Protein AF-A0A8T6HIR9-F1 (afdb_monomer)

Foldseek 3Di:
DDKAKEAFAADAEPVRFFWWKWKFFQFDPQPDTDDTDDTGGHPDMDIGDDPPGGQWMKMWTDNYPPDDIQIDIGGQDPVSYDYPVPDDSVPHDPPPPPPD

Solvent-accessible surface area (backbone atoms only — not comparable to full-atom values): 5906 Å² total; per-residue (Å²): 135,70,59,36,37,40,40,37,49,68,46,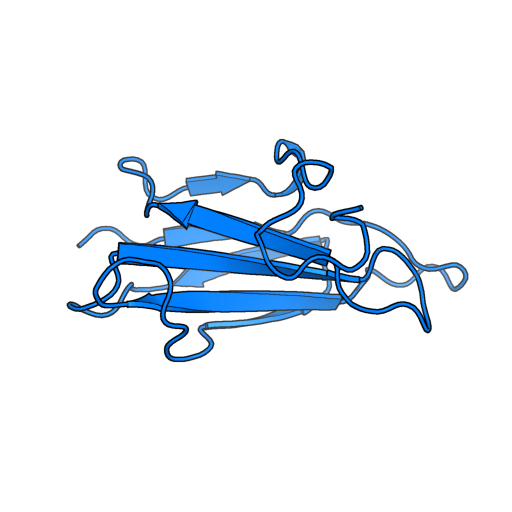67,38,100,84,74,42,52,28,50,35,37,32,27,32,9,24,81,89,50,82,44,76,54,64,73,81,41,81,49,48,25,70,39,76,50,77,42,77,71,58,94,60,49,49,20,36,36,41,34,38,39,89,48,88,93,55,73,66,47,50,46,79,42,68,64,51,94,84,22,64,45,61,56,74,81,58,76,65,87,56,57,45,102,80,37,94,77,64,121

Secondary structure (DSSP, 8-state):
---EEEEE---B-TTS-BPEEEEEEEETTTTEEEEEEEEEESSEEEEEPPPTTEEEEEEEE-SSTTSPPEEEEEEPPTTSEEEGGG--TTS--TT-TT--

Mean predicted aligned error: 6.36 Å

pLDDT: mean 84.79, std 15.43, range [37.91, 97.31]

Nearest PDB structures (foldseek):
  4y5x-assembly1_C  TM=5.550E-01  e=4.182E+00  Homo sapiens
  3dy5-assembly2_C  TM=3.989E-01  e=1.990E+00  Plexaura homomalla
  4y5x-assembly2_F  TM=5.194E-01  e=4.427E+00  Homo sapiens
  8v2b-assembly1_C  TM=5.086E-01  e=6.992E+00  Mus musculus

Structure (mmCIF, N/CA/C/O backbone):
data_AF-A0A8T6HIR9-F1
#
_entry.id   AF-A0A8T6HIR9-F1
#
loop_
_atom_site.group_PDB
_atom_site.id
_atom_site.type_symbol
_atom_site.label_atom_id
_atom_site.label_alt_id
_atom_site.label_comp_id
_atom_site.label_asym_id
_atom_site.label_entity_id
_atom_site.label_seq_id
_atom_site.pdbx_PDB_ins_code
_atom_site.Cartn_x
_atom_site.Cartn_y
_atom_site.Cartn_z
_atom_site.occupancy
_atom_site.B_iso_or_equiv
_atom_site.auth_seq_id
_atom_site.auth_comp_id
_atom_site.auth_asym_id
_atom_site.auth_atom_id
_atom_site.pdbx_PDB_model_num
ATOM 1 N N . MET A 1 1 ? -10.599 11.058 11.518 1.00 59.88 1 MET A N 1
ATOM 2 C CA . MET A 1 1 ? -9.694 10.126 10.822 1.00 59.88 1 MET A CA 1
ATOM 3 C C . MET A 1 1 ? -8.677 10.943 10.053 1.00 59.88 1 MET A C 1
ATOM 5 O O . MET A 1 1 ? -9.049 11.982 9.522 1.00 59.88 1 MET A O 1
ATOM 9 N N . SER A 1 2 ? -7.408 10.544 10.086 1.00 79.44 2 SER A N 1
ATOM 10 C CA . SER A 1 2 ? -6.334 11.222 9.352 1.00 79.44 2 SER A CA 1
ATOM 11 C C . SER A 1 2 ? -6.273 10.681 7.923 1.00 79.44 2 SER A C 1
ATOM 13 O O . SER A 1 2 ? -6.540 9.500 7.711 1.00 79.44 2 SER A O 1
ATOM 15 N N . ILE A 1 3 ? -5.934 11.537 6.958 1.00 93.50 3 ILE A N 1
ATOM 16 C CA . ILE A 1 3 ? -5.688 11.133 5.567 1.00 93.50 3 ILE A CA 1
ATOM 17 C C . ILE A 1 3 ? -4.535 10.122 5.540 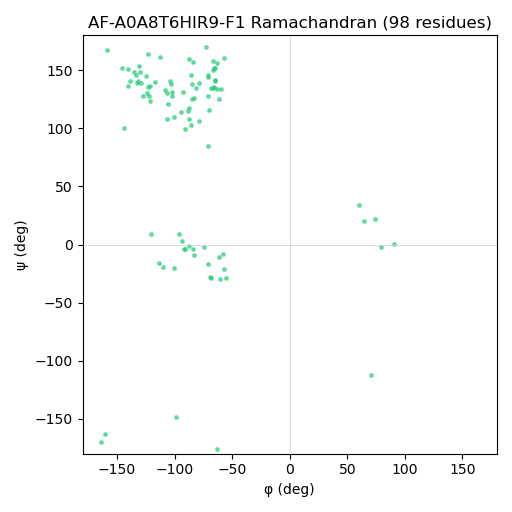1.00 93.50 3 ILE A C 1
ATOM 19 O O . ILE A 1 3 ? -3.502 10.349 6.172 1.00 93.50 3 ILE A O 1
ATOM 23 N N . LEU A 1 4 ? -4.710 9.024 4.803 1.00 95.94 4 LEU A N 1
ATOM 24 C CA . LEU A 1 4 ? -3.657 8.062 4.512 1.00 95.94 4 LEU A CA 1
ATOM 25 C C . LEU A 1 4 ? -2.917 8.486 3.243 1.00 95.94 4 LEU A C 1
ATOM 27 O O . LEU A 1 4 ? -3.473 8.447 2.147 1.00 95.94 4 LEU A O 1
ATOM 31 N N . LYS A 1 5 ? -1.642 8.829 3.382 1.00 97.31 5 LYS A N 1
ATOM 32 C CA . LYS A 1 5 ? -0.712 9.021 2.276 1.00 97.31 5 LYS A CA 1
ATOM 33 C C . LYS A 1 5 ? 0.043 7.724 1.991 1.00 97.31 5 LYS A C 1
ATOM 35 O O . LYS A 1 5 ? 0.624 7.123 2.893 1.00 97.31 5 LYS A O 1
ATOM 40 N N . VAL A 1 6 ? 0.086 7.327 0.722 1.00 96.25 6 VAL A N 1
ATOM 41 C CA . VAL A 1 6 ? 0.857 6.170 0.248 1.00 96.25 6 VAL A CA 1
ATOM 42 C C . VAL A 1 6 ? 1.850 6.619 -0.816 1.00 96.25 6 VAL A C 1
ATOM 44 O O . VAL A 1 6 ? 1.470 7.268 -1.794 1.00 96.25 6 VAL A O 1
ATOM 47 N N . VAL A 1 7 ? 3.119 6.264 -0.616 1.00 96.00 7 VAL A N 1
ATOM 48 C CA . VAL A 1 7 ? 4.203 6.437 -1.589 1.00 96.00 7 VAL A CA 1
ATOM 49 C C . VAL A 1 7 ? 4.441 5.094 -2.273 1.00 96.00 7 VAL A C 1
ATOM 51 O O . VAL A 1 7 ? 4.941 4.155 -1.648 1.00 96.00 7 VAL A O 1
ATOM 54 N N . TRP A 1 8 ? 4.071 5.003 -3.549 1.00 94.31 8 TRP A N 1
ATOM 55 C CA . TRP A 1 8 ? 4.180 3.808 -4.387 1.00 94.31 8 TRP A CA 1
ATOM 56 C C . TRP A 1 8 ? 5.557 3.756 -5.043 1.00 94.31 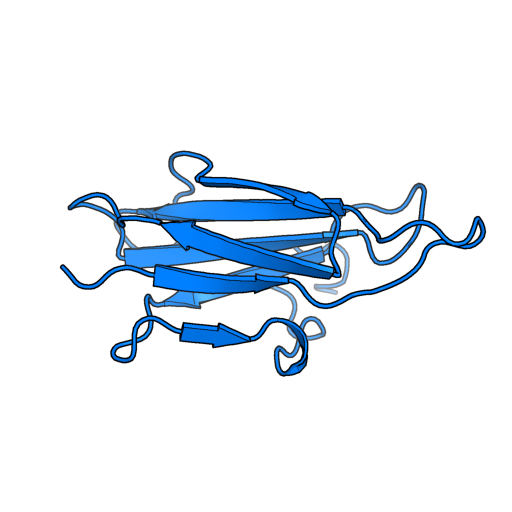8 TRP A C 1
ATOM 58 O O . TRP A 1 8 ? 5.864 4.532 -5.952 1.00 94.31 8 TRP A O 1
ATOM 68 N N . HIS A 1 9 ? 6.400 2.843 -4.575 1.00 91.44 9 HIS A N 1
ATOM 69 C CA . HIS A 1 9 ? 7.775 2.719 -5.010 1.00 91.44 9 HIS A CA 1
ATOM 70 C C . HIS A 1 9 ? 7.843 2.322 -6.485 1.00 91.44 9 HIS A C 1
ATOM 72 O O . HIS A 1 9 ? 7.041 1.533 -6.995 1.00 91.44 9 HIS A O 1
ATOM 78 N N . GLU A 1 10 ? 8.809 2.906 -7.186 1.00 89.62 10 GLU A N 1
ATOM 79 C CA . GLU A 1 10 ? 9.072 2.577 -8.574 1.00 89.62 10 GLU A CA 1
ATOM 80 C C . GLU A 1 10 ? 9.868 1.277 -8.661 1.00 89.62 10 GLU A C 1
ATOM 82 O O . GLU A 1 10 ? 11.070 1.247 -8.415 1.00 89.62 10 GLU A O 1
ATOM 87 N N . GLN A 1 11 ? 9.191 0.211 -9.072 1.00 84.50 11 GLN A N 1
ATOM 88 C CA . GLN A 1 11 ? 9.833 -0.978 -9.616 1.00 84.50 11 GLN A CA 1
ATOM 89 C C . GLN A 1 11 ? 9.545 -1.022 -11.111 1.00 84.50 11 GLN A C 1
ATOM 91 O O . GLN A 1 11 ? 8.407 -0.802 -11.519 1.00 84.50 11 GLN A O 1
ATOM 96 N N . THR A 1 12 ? 10.557 -1.263 -11.936 1.00 85.81 12 THR A N 1
ATOM 97 C CA . THR A 1 12 ? 10.436 -1.174 -13.394 1.00 85.81 12 THR A CA 1
ATOM 98 C C . THR A 1 12 ? 10.335 -2.560 -14.027 1.00 85.81 12 THR A C 1
ATOM 100 O O . THR A 1 12 ? 11.062 -3.468 -13.634 1.00 85.81 12 THR A O 1
ATOM 103 N N . SER A 1 13 ? 9.456 -2.720 -15.018 1.00 82.44 13 SER A N 1
ATOM 104 C CA . SER A 1 13 ? 9.380 -3.933 -15.838 1.00 82.44 13 SER A CA 1
ATOM 105 C C . SER A 1 13 ? 10.554 -4.032 -16.815 1.00 82.44 13 SER A C 1
ATOM 107 O O . SER A 1 13 ? 11.263 -3.049 -17.054 1.00 82.44 13 SER A O 1
ATOM 109 N N . ASP A 1 14 ? 10.702 -5.189 -17.463 1.00 81.00 14 ASP A N 1
ATOM 110 C CA . ASP A 1 14 ? 11.700 -5.422 -18.519 1.00 81.00 14 ASP A CA 1
ATOM 111 C C . ASP A 1 14 ? 11.582 -4.430 -19.695 1.00 81.00 14 ASP A C 1
ATOM 113 O O . ASP A 1 14 ? 12.543 -4.199 -20.429 1.00 81.00 14 ASP A O 1
ATOM 117 N N . PHE A 1 15 ? 10.414 -3.802 -19.862 1.00 80.81 15 PHE A N 1
ATOM 118 C CA . PHE A 1 15 ? 10.140 -2.796 -20.892 1.00 80.81 15 PHE A CA 1
ATOM 119 C C . PHE A 1 15 ? 10.306 -1.350 -20.397 1.00 80.81 15 PHE A C 1
ATOM 121 O O . PHE A 1 15 ? 9.935 -0.406 -21.099 1.00 80.81 15 PHE A O 1
ATOM 128 N N . GLY A 1 16 ? 10.848 -1.149 -19.193 1.00 83.44 16 GLY A N 1
ATOM 129 C CA . GLY A 1 16 ? 11.117 0.179 -18.641 1.00 83.44 16 GLY A CA 1
ATOM 130 C C . GLY A 1 16 ? 9.865 0.930 -18.179 1.00 83.44 16 GLY A C 1
ATOM 131 O O . GLY A 1 16 ? 9.883 2.156 -18.113 1.00 83.44 16 GLY A O 1
ATOM 132 N N . GLN A 1 17 ? 8.765 0.226 -17.894 1.00 84.62 17 GLN A N 1
ATOM 133 C CA . GLN A 1 17 ? 7.534 0.824 -17.366 1.00 84.62 17 GLN A CA 1
ATOM 134 C C . GLN A 1 17 ? 7.386 0.529 -15.866 1.00 84.62 17 GLN A C 1
ATOM 136 O O . GLN A 1 17 ? 7.654 -0.604 -15.467 1.00 84.62 17 GLN A O 1
ATOM 141 N N . PRO A 1 18 ? 6.910 1.470 -15.028 1.00 88.62 18 PRO A N 1
ATOM 142 C CA . PRO A 1 18 ? 6.677 1.182 -13.615 1.00 88.62 18 PRO A CA 1
ATOM 143 C C . PRO A 1 18 ? 5.608 0.099 -13.430 1.00 88.62 18 PRO A C 1
ATOM 145 O O . PRO A 1 18 ? 4.553 0.147 -14.068 1.00 88.62 18 PRO A O 1
ATOM 148 N N . MET A 1 19 ? 5.869 -0.875 -12.568 1.00 89.06 19 MET A N 1
ATOM 149 C CA . MET A 1 19 ? 4.997 -2.016 -12.301 1.00 89.06 19 MET A CA 1
ATOM 150 C C . MET A 1 19 ? 3.678 -1.584 -11.644 1.00 89.06 19 MET A C 1
ATOM 152 O O . MET A 1 19 ? 3.621 -0.532 -10.992 1.00 89.06 19 MET A O 1
ATOM 156 N N . PRO A 1 20 ? 2.591 -2.351 -11.852 1.00 91.56 20 PRO A N 1
ATOM 157 C CA . PRO A 1 20 ? 1.295 -2.035 -11.281 1.00 91.56 20 PRO A CA 1
ATOM 158 C C . PRO A 1 20 ? 1.266 -2.257 -9.767 1.00 91.56 20 PRO A C 1
ATOM 160 O O . PRO A 1 20 ? 1.835 -3.218 -9.246 1.00 91.56 20 PRO A O 1
ATOM 163 N N . TRP A 1 21 ? 0.528 -1.375 -9.101 1.00 93.88 21 TRP A N 1
ATOM 164 C CA . TRP A 1 21 ? 0.207 -1.421 -7.683 1.00 93.88 21 TRP A CA 1
ATOM 165 C C . TRP A 1 21 ? -1.300 -1.380 -7.484 1.00 93.88 21 TRP A C 1
ATOM 167 O O . TRP A 1 21 ? -2.026 -0.688 -8.205 1.00 93.88 21 TRP A O 1
ATOM 177 N N . PHE A 1 22 ? -1.760 -2.092 -6.461 1.00 95.12 22 PHE A N 1
ATOM 178 C CA . PHE A 1 22 ? -3.140 -2.035 -6.004 1.00 95.12 22 PHE A CA 1
ATOM 179 C C . PHE A 1 22 ? -3.195 -1.859 -4.493 1.00 95.12 22 PHE A C 1
ATOM 181 O O . PHE A 1 22 ? -2.419 -2.465 -3.758 1.00 95.12 22 PHE A O 1
ATOM 188 N N . GLY A 1 23 ? -4.136 -1.036 -4.044 1.00 96.31 23 GLY A N 1
ATOM 189 C CA . GLY A 1 23 ? -4.418 -0.803 -2.636 1.00 96.31 23 GLY A CA 1
ATOM 190 C C . GLY A 1 23 ? -5.896 -1.014 -2.351 1.00 96.31 23 GLY A C 1
ATOM 191 O O . GLY A 1 23 ? -6.748 -0.426 -3.023 1.00 96.31 23 GLY A O 1
ATOM 192 N N . SER A 1 24 ? -6.192 -1.841 -1.356 1.00 97.19 24 SER A N 1
ATOM 193 C CA . SER A 1 24 ? -7.546 -2.092 -0.862 1.00 97.19 24 SER A CA 1
ATOM 194 C C . SER A 1 24 ? -7.605 -1.950 0.649 1.00 97.19 24 SER A C 1
ATOM 196 O O . SER A 1 24 ? -6.628 -2.234 1.345 1.00 97.19 24 SER A O 1
ATOM 198 N N . TRP A 1 25 ? -8.750 -1.521 1.167 1.00 96.81 25 TRP A N 1
ATOM 199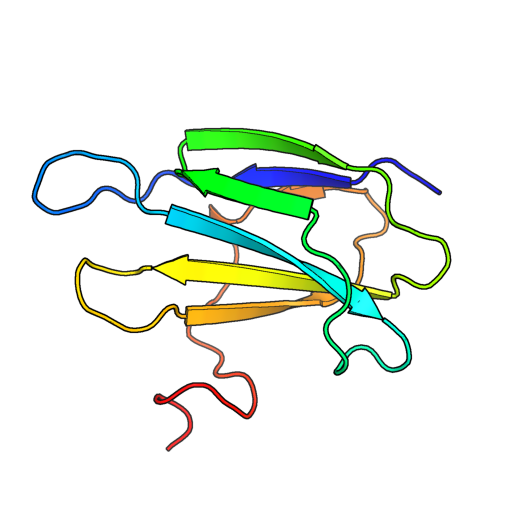 C CA . TRP A 1 25 ? -8.973 -1.470 2.606 1.00 96.81 25 TRP A CA 1
ATOM 200 C C . TRP A 1 25 ? -9.106 -2.881 3.176 1.00 96.81 25 TRP A C 1
ATOM 202 O O . TRP A 1 25 ? -9.655 -3.775 2.532 1.00 96.81 25 TRP A O 1
ATOM 212 N N . LEU A 1 26 ? -8.620 -3.070 4.397 1.00 95.81 26 LEU A N 1
ATOM 213 C CA . LEU A 1 26 ? -8.957 -4.218 5.229 1.00 95.81 26 LEU A CA 1
ATOM 214 C C . LEU A 1 26 ? -9.971 -3.756 6.269 1.00 95.81 26 LEU A C 1
ATOM 216 O O . LEU A 1 26 ? -9.770 -2.724 6.914 1.00 95.81 26 LEU A O 1
ATOM 220 N N . VAL A 1 27 ? -11.058 -4.505 6.409 1.00 93.94 27 VAL A N 1
ATOM 221 C CA . VAL A 1 27 ? -12.209 -4.169 7.255 1.00 93.94 27 VAL A CA 1
ATOM 222 C C . VAL A 1 27 ? -12.481 -5.279 8.268 1.00 93.94 27 VAL A C 1
ATOM 224 O O . VAL A 1 27 ? -11.995 -6.404 8.135 1.00 93.94 27 VAL A O 1
ATOM 227 N N . GLY A 1 28 ? -13.268 -4.968 9.298 1.00 87.88 28 GLY A N 1
ATOM 228 C CA . GLY A 1 28 ? -13.663 -5.943 10.314 1.00 87.88 28 GLY A CA 1
ATOM 229 C C . GLY A 1 28 ? -12.498 -6.354 11.215 1.00 87.88 28 GLY A C 1
ATOM 230 O O . GLY A 1 28 ? -12.024 -5.553 12.015 1.00 87.88 28 GLY A O 1
ATOM 231 N N . ASP A 1 29 ? -12.067 -7.610 11.113 1.00 84.62 29 ASP A N 1
ATOM 232 C CA . ASP A 1 29 ? -10.952 -8.177 11.884 1.00 84.62 29 ASP A CA 1
ATOM 233 C C . ASP A 1 29 ? -9.576 -7.983 11.226 1.00 84.62 29 ASP A C 1
ATOM 235 O O . ASP A 1 29 ? -8.561 -8.363 11.807 1.00 84.62 29 ASP A O 1
ATOM 239 N N . GLY A 1 30 ? -9.530 -7.355 10.048 1.00 81.44 30 GLY A N 1
ATOM 240 C CA . GLY A 1 30 ? -8.293 -7.101 9.314 1.00 81.44 30 GLY A CA 1
ATOM 241 C C . GLY A 1 30 ? -7.910 -8.205 8.332 1.00 81.44 30 GLY A C 1
ATOM 242 O O . GLY A 1 30 ? -6.910 -8.055 7.641 1.00 81.44 30 GLY A O 1
ATOM 243 N N . GLU A 1 31 ? -8.703 -9.271 8.206 1.00 81.88 31 GLU A N 1
ATOM 244 C CA . GLU A 1 31 ? -8.491 -10.308 7.183 1.00 81.88 31 GLU A CA 1
ATOM 245 C C . GLU A 1 31 ? -9.433 -10.139 5.982 1.00 81.88 31 GLU A C 1
ATOM 247 O O . GLU A 1 31 ? -9.155 -10.624 4.878 1.00 81.88 31 GLU A O 1
ATOM 252 N N . THR A 1 32 ? -10.540 -9.416 6.181 1.00 92.31 32 THR A N 1
ATOM 253 C CA . THR A 1 32 ? -11.545 -9.168 5.146 1.00 92.31 32 THR A CA 1
ATOM 254 C C . THR A 1 32 ? -11.152 -7.978 4.285 1.00 92.31 32 THR A C 1
ATOM 256 O O . THR A 1 32 ? -10.953 -6.867 4.770 1.00 92.31 32 THR A O 1
ATOM 259 N N . GLU A 1 33 ? -11.091 -8.205 2.980 1.00 93.12 33 GLU A N 1
ATOM 260 C CA . GLU A 1 33 ? -10.831 -7.155 2.007 1.00 93.12 33 GLU A CA 1
ATOM 261 C C . GLU A 1 33 ? -12.114 -6.399 1.658 1.00 93.12 33 GLU A C 1
ATOM 263 O O . GLU A 1 33 ? -13.117 -7.005 1.279 1.00 93.12 33 GLU A O 1
ATOM 268 N N . GLY A 1 34 ? -12.064 -5.078 1.811 1.00 93.88 34 GLY A N 1
ATOM 269 C CA . GLY A 1 34 ? -13.119 -4.151 1.426 1.00 93.88 34 GLY A CA 1
ATOM 270 C C . GLY A 1 34 ? -12.842 -3.486 0.078 1.00 93.88 34 GLY A C 1
ATOM 271 O O . GLY A 1 34 ? -12.212 -4.059 -0.815 1.00 93.88 34 GLY A O 1
ATOM 272 N N . ASP A 1 35 ? -13.313 -2.247 -0.061 1.00 95.44 35 ASP A N 1
ATOM 273 C CA . ASP A 1 35 ? -13.195 -1.488 -1.304 1.00 95.44 35 ASP A CA 1
ATOM 274 C C . ASP A 1 35 ? -11.743 -1.163 -1.680 1.00 95.44 35 ASP A C 1
ATOM 276 O O . ASP A 1 35 ? -10.846 -1.003 -0.843 1.00 95.44 35 ASP A O 1
ATOM 280 N N . TRP A 1 36 ? -11.518 -1.031 -2.985 1.00 95.44 36 TRP A N 1
ATOM 281 C CA . TRP A 1 36 ? -10.241 -0.602 -3.540 1.00 95.44 36 TRP A CA 1
ATOM 282 C C . TRP A 1 36 ? -10.123 0.918 -3.493 1.00 95.44 36 TRP A C 1
ATOM 284 O O . TRP A 1 36 ? -11.036 1.630 -3.908 1.00 95.44 36 TRP A O 1
ATOM 294 N N . PHE A 1 37 ? -8.968 1.414 -3.055 1.00 95.56 37 PHE A N 1
ATOM 295 C CA . PHE A 1 37 ? -8.651 2.844 -3.052 1.00 95.56 37 PHE A CA 1
ATOM 296 C C . PHE A 1 37 ? -7.577 3.214 -4.082 1.00 95.56 37 PHE A C 1
ATOM 298 O O . PHE A 1 37 ? -7.472 4.370 -4.486 1.00 95.56 37 PHE A O 1
ATOM 305 N N . HIS A 1 38 ? -6.785 2.246 -4.554 1.00 95.94 38 HIS A N 1
ATOM 306 C CA . HIS A 1 38 ? -5.767 2.488 -5.570 1.00 95.94 38 HIS A CA 1
ATOM 307 C C . HIS A 1 38 ? -5.684 1.360 -6.600 1.00 95.94 38 HIS A C 1
ATOM 309 O O . HIS A 1 38 ? -5.656 0.180 -6.259 1.00 95.94 38 HIS A O 1
ATOM 315 N N . SER A 1 39 ? -5.582 1.760 -7.867 1.00 94.69 39 SER A N 1
ATOM 316 C CA . SER A 1 39 ? -5.260 0.918 -9.018 1.00 94.69 39 SER A CA 1
ATOM 317 C C . SER A 1 39 ? -4.402 1.758 -9.956 1.00 94.69 39 SER A C 1
ATOM 319 O O . SER A 1 39 ? -4.923 2.606 -10.685 1.00 94.69 39 SER A O 1
ATOM 321 N N . GLY A 1 40 ? -3.091 1.562 -9.923 1.00 92.88 40 GLY A N 1
ATOM 322 C CA . GLY A 1 40 ? -2.161 2.433 -10.627 1.00 92.88 40 GLY A CA 1
ATOM 323 C C . GLY A 1 40 ? -0.809 1.788 -10.856 1.00 92.88 40 GLY A C 1
ATOM 324 O O . GLY A 1 40 ? -0.656 0.570 -10.806 1.00 92.88 40 GLY A O 1
ATOM 325 N N . ARG A 1 41 ? 0.175 2.623 -11.171 1.00 90.19 41 ARG A N 1
ATOM 326 C CA . ARG A 1 41 ? 1.572 2.221 -11.322 1.00 9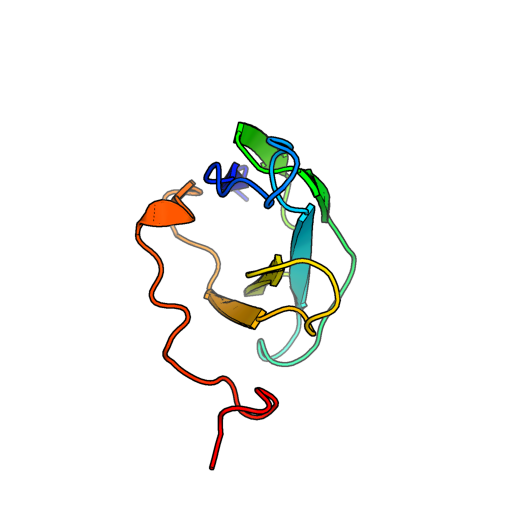0.19 41 ARG A CA 1
ATOM 327 C C . ARG A 1 41 ? 2.404 2.853 -10.211 1.00 90.19 41 ARG A C 1
ATOM 329 O O . ARG A 1 41 ? 1.972 3.830 -9.601 1.00 90.19 41 ARG A O 1
ATOM 336 N N . GLY A 1 42 ? 3.590 2.293 -9.983 1.00 90.19 42 GLY A N 1
ATOM 337 C CA . GLY A 1 42 ? 4.587 2.870 -9.082 1.00 90.19 42 GLY A CA 1
ATOM 338 C C . GLY A 1 42 ? 5.075 4.243 -9.555 1.00 90.19 42 GLY A C 1
ATOM 339 O O . GLY A 1 42 ? 4.602 4.768 -10.565 1.00 90.19 42 GLY A O 1
ATOM 340 N N . ALA A 1 43 ? 6.043 4.809 -8.834 1.00 90.19 43 ALA A N 1
ATOM 341 C CA . ALA A 1 43 ? 6.495 6.194 -9.017 1.00 90.19 43 ALA A CA 1
ATOM 342 C C . ALA A 1 43 ? 5.368 7.222 -8.790 1.00 90.19 43 ALA A C 1
ATOM 344 O O . ALA A 1 43 ? 5.299 8.254 -9.460 1.00 90.19 43 ALA A O 1
ATOM 345 N N . ALA A 1 44 ? 4.462 6.923 -7.857 1.00 93.44 44 ALA A N 1
ATOM 346 C CA . ALA A 1 44 ? 3.288 7.736 -7.574 1.00 93.44 44 ALA A CA 1
ATOM 347 C C . ALA A 1 44 ? 3.149 8.010 -6.075 1.00 93.44 44 ALA A C 1
ATOM 349 O O . ALA A 1 44 ? 3.554 7.212 -5.232 1.00 93.44 44 ALA A O 1
ATOM 350 N N . GLU A 1 45 ? 2.500 9.121 -5.748 1.00 96.38 45 GLU A N 1
ATOM 351 C CA . GLU A 1 45 ? 2.043 9.434 -4.397 1.00 96.38 45 GLU A CA 1
ATOM 352 C C . GLU A 1 45 ? 0.540 9.679 -4.441 1.00 96.38 45 GLU A C 1
ATOM 354 O O . GLU A 1 45 ? 0.041 10.358 -5.342 1.00 96.38 45 GLU A O 1
ATOM 359 N N . THR A 1 46 ? -0.189 9.116 -3.483 1.00 96.94 46 THR A N 1
ATOM 360 C CA . THR A 1 46 ? -1.646 9.263 -3.415 1.00 96.94 46 THR A CA 1
ATOM 361 C C . THR A 1 46 ? -2.115 9.447 -1.984 1.00 96.94 46 THR A C 1
ATOM 363 O O . THR A 1 46 ? -1.502 8.910 -1.063 1.00 96.94 46 THR A O 1
ATOM 366 N N . GLU A 1 47 ? -3.230 10.145 -1.821 1.00 97.06 47 GLU A N 1
ATOM 367 C CA . GLU A 1 47 ? -3.872 10.409 -0.538 1.00 97.06 47 GLU A CA 1
ATOM 368 C C . GLU A 1 47 ? -5.298 9.861 -0.551 1.00 97.06 47 GLU A C 1
ATOM 370 O O . GLU A 1 47 ? -6.012 10.025 -1.540 1.00 97.06 47 GLU A O 1
ATOM 375 N N . HIS A 1 48 ? -5.695 9.211 0.542 1.00 95.94 48 HIS A N 1
ATOM 376 C CA . HIS A 1 48 ? -6.977 8.524 0.665 1.00 95.94 48 HIS A CA 1
ATOM 377 C C . HIS A 1 48 ? -7.586 8.759 2.039 1.00 95.94 48 HIS A C 1
ATOM 379 O O . HIS A 1 48 ? -6.887 8.729 3.050 1.00 95.94 48 HIS A O 1
ATOM 385 N N . GLU A 1 49 ? -8.898 8.954 2.088 1.00 95.00 49 GLU A N 1
ATOM 386 C CA . GLU A 1 49 ? -9.646 8.955 3.344 1.00 95.00 49 GLU A CA 1
ATOM 387 C C . GLU A 1 49 ? -10.058 7.512 3.671 1.00 95.00 49 GLU A C 1
ATOM 389 O O . GLU A 1 49 ? -10.792 6.909 2.882 1.00 95.00 49 GLU A O 1
ATOM 394 N N . PRO A 1 50 ? -9.588 6.924 4.790 1.00 93.69 50 PRO A N 1
ATOM 395 C CA . PRO A 1 50 ? -10.029 5.593 5.187 1.00 93.69 50 PRO A CA 1
ATOM 396 C C . PRO A 1 50 ? -11.523 5.615 5.550 1.00 93.69 50 PRO A C 1
ATOM 398 O O . PRO A 1 50 ? -11.943 6.528 6.269 1.00 93.69 50 PRO A O 1
ATOM 401 N N . PRO A 1 51 ? -12.330 4.637 5.102 1.00 93.56 51 PRO A N 1
ATOM 402 C CA . PRO A 1 51 ? -13.710 4.506 5.555 1.00 93.56 51 PRO A CA 1
ATOM 403 C C . PRO A 1 51 ? -13.757 4.142 7.047 1.00 93.56 51 PRO A C 1
ATOM 405 O O . PRO A 1 51 ? -12.806 3.569 7.576 1.00 93.56 51 PRO A O 1
ATOM 408 N N . ASP A 1 52 ? -14.879 4.424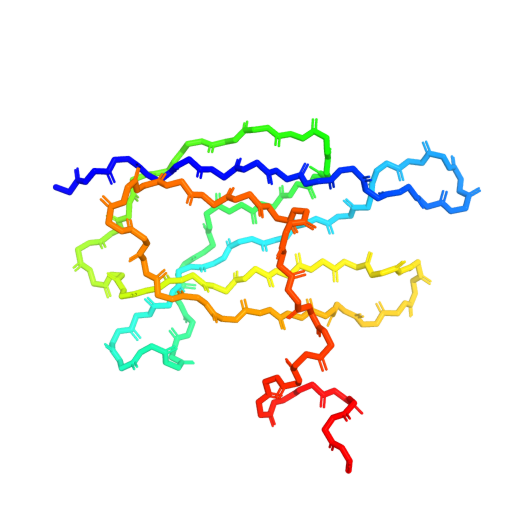 7.717 1.00 91.38 52 ASP A N 1
ATOM 409 C CA . ASP A 1 52 ? -15.041 4.238 9.174 1.00 91.38 52 ASP A CA 1
ATOM 410 C C . ASP A 1 52 ? -14.736 2.807 9.660 1.00 91.38 52 ASP A C 1
ATOM 412 O O . ASP A 1 52 ? -14.313 2.599 10.796 1.00 91.38 52 ASP A O 1
ATOM 416 N N . GLU A 1 53 ? -14.955 1.817 8.798 1.00 92.12 53 GLU A N 1
ATOM 417 C CA . GLU A 1 53 ? -14.748 0.391 9.062 1.00 92.12 53 GLU A CA 1
ATOM 418 C C . GLU A 1 53 ? -13.345 -0.123 8.704 1.00 92.12 53 GLU A C 1
ATOM 420 O O . GLU A 1 53 ? -13.045 -1.293 8.957 1.00 92.12 53 GLU A O 1
ATOM 425 N N . ALA A 1 54 ? -12.484 0.720 8.121 1.00 93.75 54 ALA A N 1
ATOM 426 C CA . ALA A 1 54 ? -11.122 0.331 7.788 1.00 93.75 54 ALA A CA 1
ATOM 427 C C . ALA A 1 54 ? -10.272 0.173 9.051 1.00 93.75 54 ALA A C 1
ATOM 429 O O . ALA A 1 54 ? -10.148 1.081 9.874 1.00 93.75 54 ALA A O 1
ATOM 430 N N . VAL A 1 55 ? -9.628 -0.984 9.156 1.00 94.44 55 VAL A N 1
ATOM 431 C CA . VAL A 1 55 ? -8.668 -1.323 10.215 1.00 94.44 55 VAL A CA 1
ATOM 432 C C . VAL A 1 55 ? -7.249 -1.492 9.667 1.00 94.44 55 VAL A C 1
ATOM 434 O O . VAL A 1 55 ? -6.275 -1.428 10.418 1.00 94.44 55 VAL A O 1
ATOM 437 N N . GLY A 1 56 ? -7.112 -1.650 8.349 1.00 94.94 56 GLY A N 1
ATOM 438 C CA . GLY A 1 56 ? -5.829 -1.807 7.678 1.00 94.94 56 GLY A CA 1
ATOM 439 C C . GLY A 1 56 ? -5.904 -1.582 6.174 1.00 94.94 56 GLY A C 1
ATOM 440 O O . GLY A 1 56 ? -6.919 -1.141 5.632 1.00 94.94 56 GLY A O 1
ATOM 441 N N . VAL A 1 57 ? -4.811 -1.917 5.500 1.00 95.62 57 VAL A N 1
ATOM 442 C CA . VAL A 1 57 ? -4.696 -1.936 4.045 1.00 95.62 57 VAL A CA 1
ATOM 443 C C . VAL A 1 57 ? -4.029 -3.221 3.585 1.00 95.62 57 VAL A C 1
ATOM 445 O O . VAL A 1 57 ? -3.110 -3.718 4.231 1.00 95.62 57 VAL A O 1
ATOM 448 N N . ARG A 1 58 ? -4.455 -3.714 2.426 1.00 95.25 58 ARG A N 1
ATOM 449 C CA . ARG A 1 58 ? -3.732 -4.714 1.649 1.00 95.25 58 ARG A CA 1
ATOM 450 C C . ARG A 1 58 ? -3.113 -4.022 0.450 1.00 95.25 58 ARG A C 1
ATOM 452 O O . ARG A 1 58 ? -3.821 -3.419 -0.361 1.00 95.25 58 ARG A O 1
ATOM 459 N N . LEU A 1 59 ? -1.795 -4.107 0.343 1.00 94.19 59 LEU A N 1
ATOM 460 C CA . LEU A 1 59 ? -1.039 -3.567 -0.779 1.00 94.19 59 LEU A CA 1
ATOM 461 C C . LEU A 1 59 ? -0.572 -4.723 -1.639 1.00 94.19 59 LEU A C 1
ATOM 463 O O . LEU A 1 59 ? -0.001 -5.679 -1.126 1.00 94.19 59 LEU A O 1
ATOM 467 N N . ARG A 1 60 ? -0.816 -4.629 -2.942 1.00 92.75 60 ARG A N 1
ATOM 468 C CA . ARG A 1 60 ? -0.367 -5.606 -3.926 1.00 92.75 60 ARG A CA 1
ATOM 469 C C . ARG A 1 60 ? 0.586 -4.964 -4.901 1.00 92.75 60 ARG A C 1
ATOM 471 O O . ARG A 1 60 ? 0.313 -3.863 -5.386 1.00 92.75 60 ARG A O 1
ATOM 478 N N . PHE A 1 61 ? 1.626 -5.698 -5.254 1.00 89.88 61 PHE A N 1
ATOM 479 C CA . PHE A 1 61 ? 2.545 -5.312 -6.310 1.00 89.88 61 PHE A CA 1
ATOM 480 C C . PHE A 1 61 ? 2.834 -6.510 -7.202 1.00 89.88 61 PHE A C 1
ATOM 482 O O . PHE A 1 61 ? 2.821 -7.659 -6.762 1.00 89.88 61 PHE A O 1
ATOM 489 N N . TRP A 1 62 ? 3.075 -6.238 -8.478 1.00 88.31 62 TRP A N 1
ATOM 490 C CA . TRP A 1 62 ? 3.539 -7.263 -9.399 1.00 88.31 62 TRP A CA 1
ATOM 491 C C . TRP A 1 62 ? 5.064 -7.202 -9.466 1.00 88.31 62 TRP A C 1
ATOM 493 O O . TRP A 1 62 ? 5.581 -6.209 -9.980 1.00 88.31 62 TRP A O 1
ATOM 503 N N . PRO A 1 63 ? 5.783 -8.240 -9.002 1.00 81.62 63 PRO A N 1
ATOM 504 C CA . PRO A 1 63 ? 7.247 -8.248 -9.016 1.00 81.62 63 PRO A CA 1
ATOM 505 C C . PRO A 1 63 ? 7.820 -8.347 -10.434 1.00 81.62 63 PRO A C 1
ATOM 507 O O . PRO A 1 63 ? 8.930 -7.899 -10.705 1.00 81.62 63 PRO A O 1
ATOM 510 N N . SER A 1 64 ? 7.073 -8.956 -11.356 1.00 80.88 64 SER A N 1
ATOM 511 C CA . SER A 1 64 ? 7.412 -9.026 -12.779 1.00 80.88 64 SER A CA 1
ATOM 512 C C . SER A 1 64 ? 6.171 -9.298 -13.627 1.00 80.88 64 SER A C 1
ATOM 514 O O . SER A 1 64 ? 5.090 -9.613 -13.118 1.00 80.88 64 SER A O 1
ATOM 516 N N . GLU A 1 65 ? 6.303 -9.130 -14.941 1.00 78.00 65 GLU A N 1
ATOM 517 C CA . GLU A 1 65 ? 5.208 -9.372 -15.875 1.00 78.00 65 GLU A CA 1
ATOM 518 C C . GLU A 1 65 ? 4.865 -10.866 -15.959 1.00 78.00 65 GLU A C 1
ATOM 520 O O . GLU A 1 65 ? 5.736 -11.723 -16.078 1.00 78.00 65 GLU A O 1
ATOM 525 N N . GLY A 1 66 ? 3.570 -11.185 -15.919 1.00 77.06 66 GLY A N 1
ATOM 526 C CA . GLY A 1 66 ? 3.087 -12.564 -16.024 1.00 77.06 66 GLY A CA 1
ATOM 527 C C . GLY A 1 66 ? 3.186 -13.393 -14.739 1.00 77.06 66 GLY A C 1
ATOM 528 O O . GLY A 1 66 ? 2.729 -14.536 -14.746 1.00 77.06 66 GLY A O 1
ATOM 529 N N . LEU A 1 67 ? 3.724 -12.839 -13.646 1.00 78.81 67 LEU A N 1
ATOM 530 C CA . LEU A 1 67 ? 3.600 -13.427 -12.312 1.00 78.81 67 LEU A CA 1
ATOM 531 C C . LEU A 1 67 ? 2.326 -12.958 -11.606 1.00 78.81 67 LEU A C 1
ATOM 533 O O . LEU A 1 67 ? 1.726 -11.934 -11.945 1.00 78.81 67 LEU A O 1
ATOM 537 N N . ASP A 1 68 ? 1.917 -13.737 -10.609 1.00 82.69 68 ASP A N 1
ATOM 538 C CA . ASP A 1 68 ? 0.890 -13.314 -9.666 1.00 82.69 68 ASP A CA 1
ATOM 539 C C . ASP A 1 68 ? 1.402 -12.145 -8.814 1.00 82.69 68 ASP A C 1
ATOM 541 O O . ASP A 1 68 ? 2.606 -12.067 -8.551 1.00 82.69 68 ASP A O 1
ATOM 545 N N . PRO A 1 69 ? 0.506 -11.254 -8.359 1.00 86.62 69 PRO A N 1
ATOM 546 C CA . PRO A 1 69 ? 0.894 -10.219 -7.423 1.00 86.62 69 PRO A CA 1
ATOM 547 C C . PRO A 1 69 ? 1.318 -10.826 -6.091 1.00 86.62 69 PRO A C 1
ATOM 549 O O . PRO A 1 69 ? 0.669 -11.732 -5.560 1.00 86.62 69 PRO A O 1
ATOM 552 N N . GLU A 1 70 ? 2.351 -10.243 -5.514 1.00 88.50 70 GLU A N 1
ATOM 553 C CA . GLU A 1 70 ? 2.634 -10.376 -4.095 1.00 88.50 70 GLU A CA 1
ATOM 554 C C . GLU A 1 70 ? 1.802 -9.355 -3.320 1.00 88.50 70 GLU A C 1
ATOM 556 O O . GLU A 1 70 ? 1.334 -8.354 -3.877 1.00 88.50 70 GLU A O 1
ATOM 561 N N . TYR A 1 71 ? 1.562 -9.627 -2.038 1.00 89.50 71 TYR A N 1
ATOM 562 C CA . TYR A 1 71 ? 0.769 -8.740 -1.202 1.00 89.50 71 TYR A CA 1
ATOM 563 C C . TYR A 1 71 ? 1.262 -8.704 0.238 1.00 89.50 71 TYR A C 1
ATOM 565 O O . TYR A 1 71 ? 1.793 -9.688 0.747 1.00 89.50 71 TYR A O 1
ATOM 573 N N . ILE A 1 72 ? 1.018 -7.571 0.889 1.00 90.00 72 ILE A N 1
ATOM 574 C CA . ILE A 1 72 ? 1.240 -7.374 2.316 1.00 90.00 72 ILE A CA 1
ATOM 575 C C . ILE A 1 72 ? 0.018 -6.708 2.940 1.00 90.00 72 ILE A C 1
ATOM 577 O O . ILE A 1 72 ? -0.568 -5.788 2.361 1.00 90.00 72 ILE A O 1
ATOM 581 N N . ASP A 1 73 ? -0.341 -7.183 4.127 1.00 92.81 73 ASP A N 1
ATOM 582 C CA . ASP A 1 73 ? -1.407 -6.626 4.948 1.00 92.81 73 ASP A CA 1
ATOM 583 C C . ASP A 1 73 ? -0.779 -5.802 6.068 1.00 92.81 73 ASP A C 1
ATOM 585 O O . ASP A 1 73 ? 0.107 -6.274 6.783 1.00 92.81 73 ASP A O 1
ATOM 589 N N . LEU A 1 74 ? -1.220 -4.557 6.209 1.00 92.06 74 LEU A N 1
ATOM 590 C CA . LEU A 1 74 ? -0.706 -3.616 7.195 1.00 92.06 74 LEU A CA 1
ATOM 591 C C . LEU A 1 74 ? -1.865 -3.010 7.987 1.00 92.06 74 LEU A C 1
ATOM 593 O O . LEU A 1 74 ? -2.881 -2.648 7.389 1.00 92.06 74 LEU A O 1
ATOM 597 N N . PRO A 1 75 ? -1.732 -2.830 9.311 1.00 92.81 75 PRO A N 1
ATOM 598 C CA . PRO A 1 75 ? -2.670 -1.998 10.053 1.00 92.81 75 PRO A CA 1
ATOM 599 C C . PRO A 1 75 ? -2.589 -0.544 9.565 1.00 92.81 75 PRO A C 1
ATOM 601 O O . PRO A 1 75 ? -1.561 -0.111 9.035 1.00 92.81 75 PRO A O 1
ATOM 604 N N . LEU A 1 76 ? -3.660 0.230 9.766 1.00 91.94 76 LEU A N 1
ATOM 605 C CA . LEU A 1 76 ? -3.619 1.665 9.479 1.00 91.94 76 LEU A CA 1
ATOM 606 C C . LEU A 1 76 ? -2.557 2.338 10.365 1.00 91.94 76 LEU A C 1
ATOM 608 O O . LEU A 1 76 ? -2.607 2.191 11.587 1.00 91.94 76 LEU A O 1
ATOM 612 N N . PRO A 1 77 ? -1.595 3.074 9.784 1.00 90.56 77 PRO A N 1
ATOM 613 C CA . PRO A 1 77 ? -0.533 3.678 10.567 1.00 90.56 77 PRO A CA 1
ATOM 614 C C . PRO A 1 77 ? -1.024 4.948 11.272 1.00 90.56 77 PRO A C 1
ATOM 616 O O . PRO A 1 77 ? -1.683 5.796 10.668 1.00 90.56 77 PRO A O 1
ATOM 619 N N . ASP A 1 78 ? -0.623 5.138 12.530 1.00 89.06 78 ASP A N 1
ATOM 620 C CA . ASP A 1 78 ? -1.006 6.315 13.329 1.00 89.06 78 ASP A CA 1
ATOM 621 C C . ASP A 1 78 ? -0.532 7.644 12.712 1.00 89.06 78 ASP A C 1
ATOM 623 O O . ASP A 1 78 ? -1.163 8.688 12.885 1.00 89.06 78 ASP A O 1
ATOM 627 N N . ASN A 1 79 ? 0.589 7.615 11.982 1.00 90.88 79 ASN A N 1
ATOM 628 C CA . ASN A 1 79 ? 1.149 8.782 11.296 1.00 90.88 79 ASN A CA 1
ATOM 629 C C . ASN A 1 79 ? 0.515 9.043 9.915 1.00 90.88 79 ASN A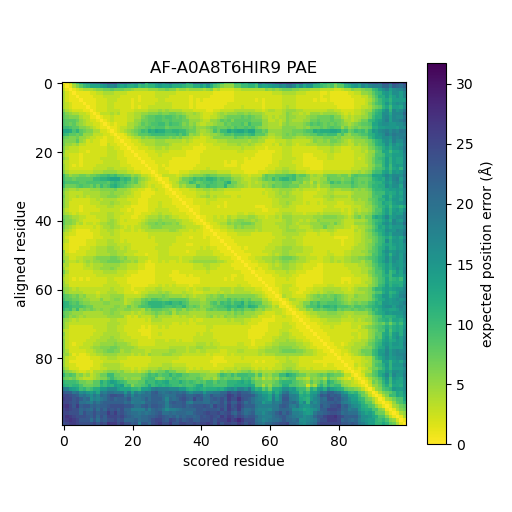 C 1
ATOM 631 O O . ASN A 1 79 ? 0.877 10.028 9.273 1.00 90.88 79 ASN A O 1
ATOM 635 N N . GLY A 1 80 ? -0.394 8.174 9.453 1.00 93.38 80 GLY A N 1
ATOM 636 C CA . GLY A 1 80 ? -1.053 8.288 8.153 1.00 93.38 80 GLY A CA 1
ATOM 637 C C . GLY A 1 80 ? -0.117 8.155 6.950 1.00 93.38 80 GLY A C 1
ATOM 638 O O . GLY A 1 80 ? -0.483 8.614 5.875 1.00 93.38 80 GLY A O 1
ATOM 639 N N . LEU A 1 81 ? 1.078 7.571 7.092 1.00 95.06 81 LEU A N 1
ATOM 640 C CA . LEU A 1 81 ? 2.041 7.423 5.998 1.00 95.06 81 LEU A CA 1
ATOM 641 C C . LEU A 1 81 ? 2.445 5.962 5.804 1.00 95.06 81 LEU A C 1
ATOM 643 O O . LEU A 1 81 ? 2.882 5.301 6.744 1.00 95.06 81 LEU A O 1
ATOM 647 N N . ILE A 1 82 ? 2.385 5.504 4.555 1.00 94.19 82 ILE A N 1
ATOM 648 C CA . ILE A 1 82 ? 2.975 4.239 4.119 1.00 94.19 82 ILE A CA 1
ATOM 649 C C . ILE A 1 82 ? 3.987 4.506 3.007 1.00 94.19 82 ILE A C 1
ATOM 651 O O . ILE A 1 82 ? 3.646 5.049 1.955 1.00 94.19 82 ILE A O 1
ATOM 655 N N . GLU A 1 83 ? 5.226 4.071 3.224 1.00 92.94 83 GLU A N 1
ATOM 656 C CA . GLU A 1 83 ? 6.286 4.071 2.216 1.00 92.94 83 GLU A CA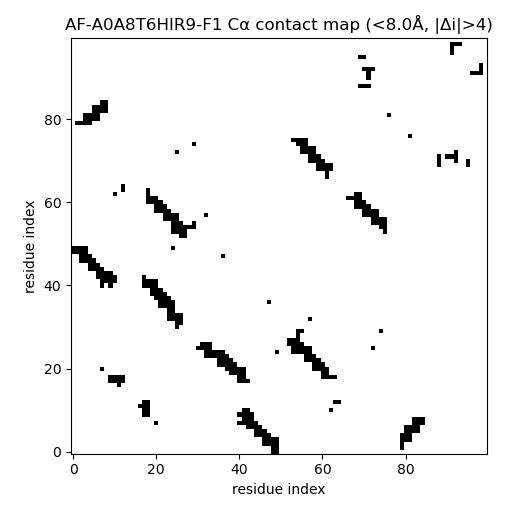 1
ATOM 657 C C . GLU A 1 83 ? 6.528 2.639 1.746 1.00 92.94 83 GLU A C 1
ATOM 659 O O . GLU A 1 83 ? 7.078 1.818 2.470 1.00 92.94 83 GLU A O 1
ATOM 664 N N . THR A 1 84 ? 6.120 2.320 0.520 1.00 90.81 84 THR A N 1
ATOM 665 C CA . THR A 1 84 ? 6.129 0.924 0.045 1.00 90.81 84 THR A CA 1
ATOM 666 C C . THR A 1 84 ? 7.525 0.344 -0.202 1.00 90.81 84 THR A C 1
ATOM 668 O O . THR A 1 84 ? 7.659 -0.874 -0.269 1.00 90.81 84 THR A O 1
ATOM 671 N N . ILE A 1 85 ? 8.563 1.185 -0.303 1.00 85.44 85 ILE A N 1
ATOM 672 C CA . ILE A 1 85 ? 9.965 0.766 -0.494 1.00 85.44 85 ILE A CA 1
ATOM 673 C C . ILE A 1 85 ? 10.557 0.060 0.734 1.00 85.44 85 ILE A C 1
ATOM 675 O O . ILE A 1 85 ? 11.467 -0.750 0.597 1.00 85.44 85 ILE A O 1
ATOM 679 N N . SER A 1 86 ? 10.083 0.387 1.937 1.00 79.19 86 SER A N 1
ATOM 680 C CA . SER A 1 86 ? 10.629 -0.133 3.196 1.00 79.19 86 SER A CA 1
ATOM 681 C C . SER A 1 86 ? 9.894 -1.376 3.699 1.00 79.19 86 SER A C 1
ATOM 683 O O . SER A 1 86 ? 10.207 -1.874 4.780 1.00 79.19 86 SER A O 1
ATOM 685 N N . LEU A 1 87 ? 8.916 -1.864 2.932 1.00 80.38 87 LEU A N 1
ATOM 686 C CA . LEU A 1 87 ? 8.097 -3.008 3.298 1.00 80.38 87 LEU A CA 1
ATOM 687 C C . LEU A 1 87 ? 8.786 -4.315 2.912 1.00 80.38 87 LEU A C 1
ATOM 689 O O . LEU A 1 87 ? 9.363 -4.445 1.834 1.00 80.38 87 LEU A O 1
ATOM 693 N N . ASP A 1 88 ? 8.697 -5.279 3.821 1.00 71.06 88 ASP A N 1
ATOM 694 C CA . ASP A 1 88 ? 9.186 -6.633 3.617 1.00 71.06 88 ASP A CA 1
ATOM 695 C C . ASP A 1 88 ? 8.061 -7.500 3.042 1.00 71.06 88 ASP A C 1
ATOM 697 O O . ASP A 1 88 ? 7.168 -7.949 3.763 1.00 71.06 88 ASP A O 1
ATOM 701 N N . TYR A 1 89 ? 8.092 -7.695 1.726 1.00 67.38 89 TYR A N 1
ATOM 702 C CA . TYR A 1 89 ? 7.128 -8.528 1.007 1.00 67.38 89 TYR A CA 1
ATOM 703 C C . TYR A 1 89 ? 7.485 -10.021 1.039 1.00 67.38 89 TYR A C 1
ATOM 705 O O . TYR A 1 89 ? 6.646 -10.851 0.687 1.00 67.38 89 TYR A O 1
ATOM 713 N N . ASP A 1 90 ? 8.682 -10.376 1.528 1.00 57.50 90 ASP A N 1
ATOM 714 C CA . ASP A 1 90 ? 9.118 -11.767 1.686 1.00 57.50 90 ASP A CA 1
ATOM 715 C C . ASP A 1 90 ? 8.439 -12.453 2.885 1.00 57.50 90 ASP A C 1
ATOM 717 O O . ASP A 1 90 ? 8.655 -13.645 3.107 1.00 57.50 90 ASP A O 1
ATOM 721 N N . HIS A 1 91 ? 7.602 -11.747 3.659 1.00 50.06 91 HIS A N 1
ATOM 722 C CA . HIS A 1 91 ? 6.762 -12.360 4.685 1.00 50.06 91 HIS A CA 1
ATOM 723 C C . HIS A 1 91 ? 5.448 -12.846 4.056 1.00 50.06 91 HIS A C 1
ATOM 725 O O . HIS A 1 91 ? 4.546 -12.045 3.794 1.00 50.06 91 HIS A O 1
ATOM 731 N N . PRO A 1 92 ? 5.290 -14.158 3.805 1.00 47.94 92 PRO A N 1
ATOM 732 C CA . PRO A 1 92 ? 4.114 -14.647 3.121 1.00 47.94 92 PRO A CA 1
ATOM 733 C C . PRO A 1 92 ? 2.907 -14.518 4.053 1.00 47.94 92 PRO A C 1
ATOM 735 O O . PRO A 1 92 ? 2.822 -15.186 5.085 1.00 47.94 92 PRO A O 1
ATOM 738 N N . GLY A 1 93 ? 1.940 -13.686 3.664 1.00 48.66 93 GLY A N 1
ATOM 739 C CA . GLY A 1 93 ? 0.584 -13.794 4.192 1.00 48.66 93 GLY A CA 1
ATOM 740 C C . GLY A 1 93 ? 0.020 -15.202 3.929 1.00 48.66 93 GLY A C 1
ATOM 741 O O . GLY A 1 93 ? 0.511 -15.907 3.039 1.00 48.66 93 GLY A O 1
ATOM 742 N N . PRO A 1 94 ? -1.026 -15.633 4.656 1.00 46.88 94 PRO A N 1
ATOM 743 C CA . PRO A 1 94 ? -1.538 -17.012 4.630 1.00 46.88 94 PRO A CA 1
ATOM 744 C C . PRO A 1 94 ? -1.981 -17.536 3.247 1.00 46.88 94 PRO A C 1
ATOM 746 O O . PRO A 1 94 ? -2.251 -18.729 3.103 1.00 46.88 94 PRO A O 1
ATOM 749 N N . HIS A 1 95 ? -2.036 -16.683 2.219 1.00 43.94 95 HIS A N 1
ATOM 750 C CA . HIS A 1 95 ? -2.395 -17.038 0.845 1.00 43.94 95 HIS A CA 1
ATOM 751 C C . HIS A 1 95 ? -1.308 -16.728 -0.198 1.00 43.94 95 HIS A C 1
ATOM 753 O O . HIS A 1 95 ? -1.571 -16.847 -1.396 1.00 43.94 95 HIS A O 1
ATOM 759 N N . SER A 1 96 ? -0.089 -16.357 0.209 1.00 42.47 96 SER A N 1
A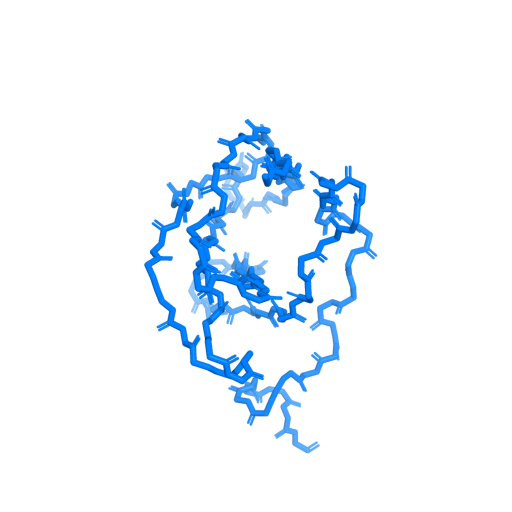TOM 760 C CA . SER A 1 96 ? 1.027 -16.235 -0.735 1.00 42.47 96 SER A CA 1
ATOM 761 C C . SER A 1 96 ? 1.401 -17.615 -1.284 1.00 42.47 96 SER A C 1
ATOM 763 O O . SER A 1 96 ? 1.548 -18.576 -0.530 1.00 42.47 96 SER A O 1
ATOM 765 N N . ARG A 1 97 ? 1.607 -17.736 -2.604 1.00 44.84 97 ARG A N 1
ATOM 766 C CA . ARG A 1 97 ? 2.096 -18.982 -3.238 1.00 44.84 97 ARG A CA 1
ATOM 767 C C . ARG A 1 97 ? 3.491 -19.404 -2.745 1.00 44.84 97 ARG A C 1
ATOM 769 O O . ARG A 1 97 ? 3.916 -20.519 -3.045 1.00 44.84 97 ARG A O 1
ATOM 776 N N . LEU A 1 98 ? 4.178 -18.532 -2.003 1.00 38.78 98 LEU A N 1
ATOM 777 C CA . LEU A 1 98 ? 5.459 -18.780 -1.339 1.00 38.78 98 LEU A CA 1
ATOM 778 C C . LEU A 1 98 ? 5.310 -19.278 0.112 1.00 38.78 98 LEU A C 1
ATOM 780 O O . LEU A 1 98 ? 6.314 -19.638 0.721 1.00 38.78 98 LEU A O 1
ATOM 784 N N . ALA A 1 99 ? 4.089 -19.361 0.659 1.00 41.06 99 ALA A N 1
ATOM 785 C CA . ALA A 1 99 ? 3.819 -20.052 1.919 1.00 41.06 99 ALA A CA 1
ATOM 786 C C . ALA A 1 99 ? 3.950 -21.569 1.696 1.00 41.06 99 ALA A C 1
ATOM 788 O O . ALA A 1 99 ? 2.976 -22.259 1.384 1.00 41.06 99 ALA A O 1
ATOM 789 N N . ARG A 1 100 ? 5.174 -22.087 1.781 1.00 37.91 100 ARG A N 1
ATOM 790 C CA . ARG A 1 100 ? 5.458 -23.518 1.690 1.00 37.91 100 ARG A CA 1
ATOM 791 C C . ARG A 1 100 ? 6.298 -23.996 2.857 1.00 37.91 100 ARG A C 1
ATOM 793 O O . ARG A 1 100 ? 7.243 -23.274 3.231 1.00 37.91 100 ARG A O 1
#

Radius of gyration: 13.33 Å; Cα contacts (8 Å, |Δi|>4): 206; chains: 1; bounding box: 27×35×34 Å

Sequence (100 aa):
MSILKVVWHEQTSDFGQPMPWFGSWLVGDGETEGDWFHSGRGAAETEHEPPDEAVGVRLRFWPSEGLDPEYIDLPLPDNGLIETISLDYDHPGPHSRLAR